Protein AF-A0A3C1P387-F1 (afdb_monomer)

Foldseek 3Di:
DAQQDPVRFFCQLVNVVVLCQQLVHDDDSVSGGDDPVSVVSVVVLVVCVVVVNQWDQHPNGIHGRDDDPPVDD

Mean predicted aligned error: 3.05 Å

Secondary structure (DSSP, 8-state):
--TT-TTT---HHHHHHHHHHHH-----TT--S--HHHHHHHHHHHHHHHTT--EEEETTEEEE-----TT--

Radius of gyration: 12.9 Å; Cα contacts (8 Å, |Δi|>4): 84; chains: 1; bounding box: 27×28×34 Å

Nearest PDB structures (foldseek):
  6jcx-assembly1_C  TM=9.182E-01  e=8.181E-07  Mycobacterium tuberculosis H37Rv
  7vpd-assembly1_C  TM=8.935E-01  e=2.287E-06  Streptomyces coelicolor A3(2)
  8syi-assembly1_C  TM=9.336E-01  e=1.714E-04  Synechococcus elongatus
  8gzh-assembly1_C  TM=9.549E-01  e=4.178E-04  Synechocystis sp. PCC 6803
  8urw-assembly1_C  TM=9.506E-01  e=3.643E-04  Synechococcus elongatus

pLDDT: mean 94.82, std 5.61, range [64.19, 98.5]

Solvent-accessible surface area (backbone atoms only — not comparable to full-atom values): 4380 Å² total; per-residue (Å²): 128,58,56,72,28,73,94,74,28,70,44,45,54,68,42,33,48,50,51,24,64,69,56,20,48,86,70,62,53,84,55,26,39,64,53,72,65,56,55,52,43,52,51,50,50,53,52,36,44,74,70,71,37,55,66,44,85,29,91,81,39,80,31,74,44,75,86,82,76,82,87,73,130

Sequence (73 aa):
NFYFNPKRYDLAKVGRYKVNKKLGLDLPLGQSVLTREDIVAAIEYLVRLHAGLETMEGPRGEVVVETDDIDHF

Structure (mmCIF, N/CA/C/O backbone):
data_AF-A0A3C1P387-F1
#
_entry.id   AF-A0A3C1P387-F1
#
loop_
_atom_site.group_PDB
_atom_site.id
_atom_site.type_symbol
_atom_site.label_atom_id
_atom_site.label_alt_id
_atom_site.label_comp_id
_atom_site.label_asym_id
_atom_site.label_entity_id
_atom_site.label_seq_id
_atom_site.pdbx_PDB_ins_code
_atom_site.Cartn_x
_atom_site.Cartn_y
_atom_site.Cartn_z
_atom_site.occupancy
_atom_site.B_iso_or_equiv
_atom_site.auth_seq_id
_atom_site.auth_comp_id
_atom_site.auth_asym_id
_atom_site.auth_atom_id
_atom_site.pdbx_PDB_model_num
ATOM 1 N N . ASN A 1 1 ? -1.624 -14.020 15.338 1.00 64.19 1 ASN A N 1
ATOM 2 C CA . ASN A 1 1 ? -2.282 -13.175 14.320 1.00 64.19 1 ASN A CA 1
ATOM 3 C C . ASN A 1 1 ? -2.013 -11.703 14.650 1.00 64.19 1 ASN A C 1
ATOM 5 O O . ASN A 1 1 ? -2.701 -11.154 15.503 1.00 64.19 1 ASN A O 1
ATOM 9 N N . PHE A 1 2 ? -0.938 -11.124 14.097 1.00 85.12 2 PHE A N 1
ATOM 10 C CA . PHE A 1 2 ? -0.442 -9.787 14.471 1.00 85.12 2 PHE A CA 1
ATOM 11 C C . PHE A 1 2 ? -0.963 -8.682 13.542 1.00 85.12 2 PHE A C 1
ATOM 13 O O . PHE A 1 2 ? -1.563 -7.730 14.022 1.00 85.12 2 PHE A O 1
ATOM 20 N N . TYR A 1 3 ? -0.805 -8.851 12.228 1.00 91.56 3 TYR A N 1
ATOM 21 C CA . TYR A 1 3 ? -1.090 -7.816 11.224 1.00 91.56 3 TYR A CA 1
ATOM 22 C C . TYR A 1 3 ? -2.579 -7.614 10.902 1.00 91.56 3 TYR A C 1
ATOM 24 O O . TYR A 1 3 ? -2.963 -6.561 10.407 1.00 91.56 3 TYR A O 1
ATOM 32 N N . PHE A 1 4 ? -3.423 -8.604 11.214 1.00 93.62 4 PHE A N 1
ATOM 33 C CA . PHE A 1 4 ? -4.874 -8.560 10.977 1.00 93.62 4 PHE A CA 1
ATOM 34 C C . PHE A 1 4 ? -5.673 -8.198 12.241 1.00 93.62 4 PHE A C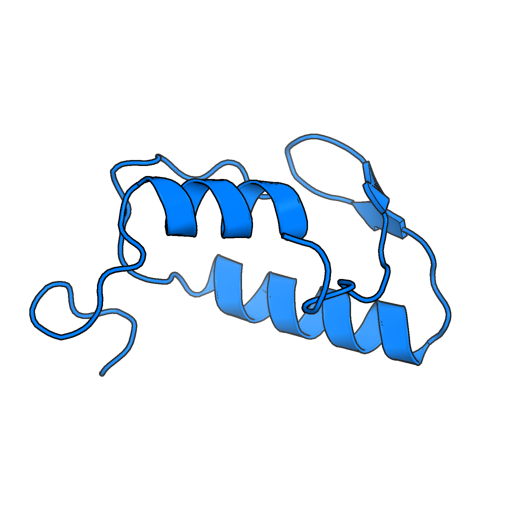 1
ATOM 36 O O . PHE A 1 4 ? -6.893 -8.337 12.267 1.00 93.62 4 PHE A O 1
ATOM 43 N N . ASN A 1 5 ? -4.991 -7.802 13.323 1.00 93.94 5 ASN A N 1
ATOM 44 C CA . ASN A 1 5 ? -5.622 -7.478 14.597 1.00 93.94 5 ASN A CA 1
ATOM 45 C C . ASN A 1 5 ? -5.587 -5.959 14.849 1.00 93.94 5 ASN A C 1
ATOM 47 O O . ASN A 1 5 ? -4.509 -5.434 15.134 1.00 93.94 5 ASN A O 1
ATOM 51 N N . PRO A 1 6 ? -6.743 -5.269 14.863 1.00 93.69 6 PRO A N 1
ATOM 52 C CA . PRO A 1 6 ? -6.795 -3.815 15.040 1.00 93.69 6 PRO A CA 1
ATOM 53 C C . PRO A 1 6 ? -6.326 -3.349 16.425 1.00 93.69 6 PRO A C 1
ATOM 55 O O . PRO A 1 6 ? -5.998 -2.186 16.606 1.00 93.69 6 PRO A O 1
ATOM 58 N N . LYS A 1 7 ? -6.243 -4.244 17.422 1.00 94.00 7 LYS A N 1
ATOM 59 C CA . LYS A 1 7 ? -5.674 -3.914 18.741 1.00 94.00 7 LYS A CA 1
ATOM 60 C C . LYS A 1 7 ? -4.142 -3.873 18.754 1.00 94.00 7 LYS A C 1
ATOM 62 O O . LYS A 1 7 ? -3.567 -3.495 19.768 1.00 94.00 7 LYS A O 1
ATOM 67 N N . ARG A 1 8 ? -3.476 -4.362 17.704 1.00 94.06 8 ARG A N 1
ATOM 68 C CA . ARG A 1 8 ? -2.010 -4.526 17.659 1.00 94.06 8 ARG A CA 1
ATOM 69 C C . ARG A 1 8 ? -1.359 -3.916 16.425 1.00 94.06 8 ARG A C 1
ATOM 71 O O . ARG A 1 8 ? -0.136 -3.840 16.385 1.00 94.06 8 ARG A O 1
ATOM 78 N N . TYR A 1 9 ? -2.149 -3.540 15.428 1.00 96.75 9 TYR A N 1
ATOM 79 C CA . TYR A 1 9 ? -1.649 -3.045 14.161 1.00 96.75 9 TYR A CA 1
ATOM 80 C C . TYR A 1 9 ? -2.626 -2.029 13.579 1.00 96.75 9 TYR A C 1
ATOM 82 O O . TYR A 1 9 ? -3.831 -2.279 13.556 1.00 96.75 9 TYR A O 1
ATOM 90 N N . ASP A 1 10 ? -2.096 -0.904 13.113 1.00 96.56 10 ASP A N 1
ATOM 91 C CA . ASP A 1 10 ? -2.862 0.166 12.490 1.00 96.56 10 ASP A CA 1
ATOM 92 C C . ASP A 1 10 ? -1.967 0.902 11.482 1.00 96.56 10 ASP A C 1
ATOM 94 O O . ASP A 1 10 ? -0.937 1.466 11.844 1.00 96.56 10 ASP A O 1
ATOM 98 N N . LEU A 1 11 ? -2.351 0.881 10.207 1.00 97.12 11 LEU A N 1
ATOM 99 C CA . LEU A 1 11 ? -1.730 1.657 9.133 1.00 97.12 11 LEU A CA 1
ATOM 100 C C . LEU A 1 11 ? -2.053 3.152 9.256 1.00 97.12 11 LEU A C 1
ATOM 102 O O . LEU A 1 11 ? -1.431 3.975 8.584 1.00 97.12 11 LEU A O 1
ATOM 106 N N . ALA A 1 12 ? -3.062 3.514 10.051 1.00 97.19 12 ALA A N 1
ATOM 107 C CA . ALA A 1 12 ? -3.764 4.785 9.977 1.00 97.19 12 ALA A CA 1
ATOM 108 C C . ALA A 1 12 ? -4.322 5.069 8.564 1.00 97.19 12 ALA A C 1
ATOM 110 O O . ALA A 1 12 ? -4.074 4.362 7.5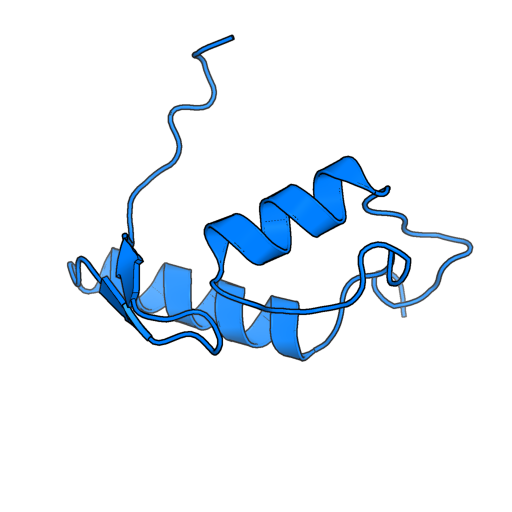82 1.00 97.19 12 ALA A O 1
ATOM 111 N N . LYS A 1 13 ? -5.093 6.154 8.431 1.00 97.44 13 LYS A N 1
ATOM 112 C CA . LYS A 1 13 ? -5.676 6.554 7.135 1.00 97.44 13 LYS A CA 1
ATOM 113 C C . LYS A 1 13 ? -4.602 6.829 6.078 1.00 97.44 13 LYS A C 1
ATOM 115 O O . LYS A 1 13 ? -4.758 6.435 4.925 1.00 97.44 13 LYS A O 1
ATOM 120 N N . VAL A 1 14 ? -3.508 7.485 6.477 1.00 97.31 14 VAL A N 1
ATOM 121 C CA . VAL A 1 14 ? -2.406 7.840 5.568 1.00 97.31 14 VAL A CA 1
ATOM 122 C C . VAL A 1 14 ? -1.643 6.596 5.114 1.00 97.31 14 VAL A C 1
ATOM 124 O O . VAL A 1 14 ? -1.334 6.490 3.930 1.00 97.31 14 VAL A O 1
ATOM 127 N N . GLY A 1 15 ? -1.374 5.633 6.003 1.00 97.62 15 GLY A N 1
ATOM 128 C CA . GLY A 1 15 ? -0.696 4.398 5.609 1.00 97.62 15 GLY A CA 1
ATOM 129 C C . GLY A 1 15 ? -1.558 3.543 4.688 1.00 97.62 15 GLY A C 1
ATOM 130 O O . GLY A 1 15 ? -1.064 3.108 3.654 1.00 97.62 15 GLY A O 1
ATOM 131 N N . ARG A 1 16 ? -2.862 3.390 4.970 1.00 98.06 16 ARG A N 1
ATOM 132 C CA . ARG A 1 16 ? -3.791 2.698 4.058 1.00 98.06 1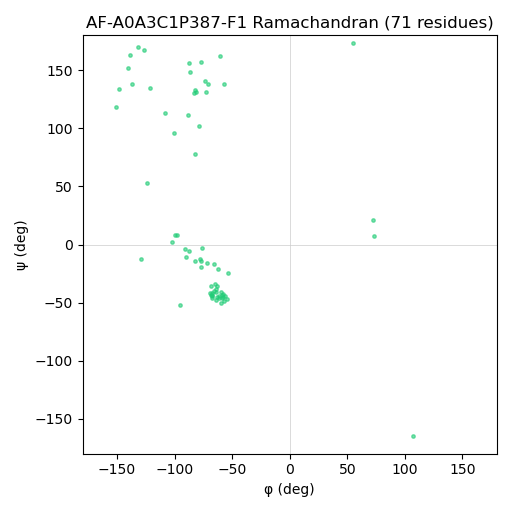6 ARG A CA 1
ATOM 133 C C . ARG A 1 16 ? -3.833 3.371 2.681 1.00 98.06 16 ARG A C 1
ATOM 135 O O . ARG A 1 16 ? -3.740 2.686 1.667 1.00 98.06 16 ARG A O 1
ATOM 142 N N . TYR A 1 17 ? -3.885 4.703 2.631 1.00 97.06 17 TYR A N 1
ATOM 143 C CA . TYR A 1 17 ? -3.804 5.446 1.370 1.00 97.06 17 TYR A CA 1
ATOM 144 C C . TYR A 1 17 ? -2.499 5.169 0.605 1.00 97.06 17 TYR A C 1
ATOM 146 O O . TYR A 1 17 ? -2.543 4.899 -0.596 1.00 97.06 17 TYR A O 1
ATOM 154 N N . LYS A 1 18 ? -1.346 5.195 1.290 1.00 96.81 18 LYS A N 1
ATOM 155 C CA . LYS A 1 18 ? -0.035 4.913 0.683 1.00 96.81 18 LYS A CA 1
ATOM 1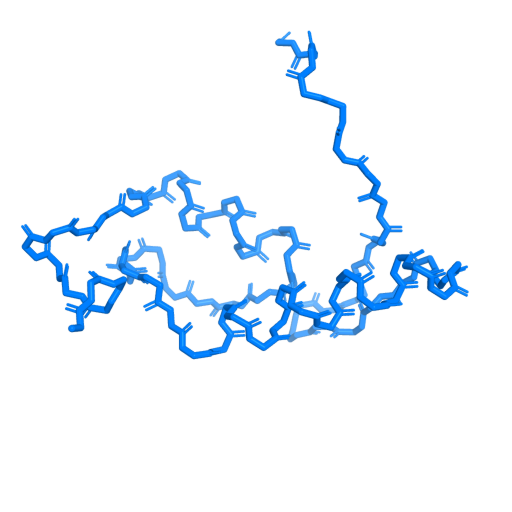56 C C . LYS A 1 18 ? 0.053 3.481 0.147 1.00 96.81 18 LYS A C 1
ATOM 158 O O . LYS A 1 18 ? 0.466 3.309 -0.994 1.00 96.81 18 LYS A O 1
ATOM 163 N N . VAL A 1 19 ? -0.396 2.485 0.916 1.00 97.38 19 VAL A N 1
ATOM 164 C CA . VAL A 1 19 ? -0.429 1.070 0.493 1.00 97.38 19 VAL A CA 1
ATOM 165 C C . VAL A 1 19 ? -1.300 0.899 -0.748 1.00 97.38 19 VAL A C 1
ATOM 167 O O . VAL A 1 19 ? -0.839 0.365 -1.752 1.00 97.38 19 VAL A O 1
ATOM 170 N N . ASN A 1 20 ? -2.523 1.434 -0.726 1.00 97.19 20 ASN A N 1
ATOM 171 C CA . ASN A 1 20 ? -3.419 1.370 -1.876 1.00 97.19 20 ASN A CA 1
ATOM 172 C C . ASN A 1 20 ? -2.802 2.017 -3.118 1.00 97.19 20 ASN A C 1
ATOM 174 O O . ASN A 1 20 ? -2.947 1.503 -4.224 1.00 97.19 20 ASN A O 1
ATOM 178 N N . LYS A 1 21 ? -2.151 3.177 -2.965 1.00 95.88 21 LYS A N 1
ATOM 179 C CA . LYS A 1 21 ? -1.522 3.882 -4.088 1.00 95.88 21 LYS A CA 1
ATOM 180 C C . LYS A 1 21 ? -0.329 3.100 -4.643 1.00 95.88 21 LYS A C 1
ATOM 182 O O . LYS A 1 21 ? -0.246 2.952 -5.854 1.00 95.88 21 LYS A O 1
ATOM 187 N N . LYS A 1 22 ? 0.551 2.589 -3.778 1.00 96.75 22 LYS A N 1
ATOM 188 C CA . LYS A 1 22 ? 1.768 1.870 -4.184 1.00 96.75 22 LYS A CA 1
ATOM 189 C C . LYS A 1 22 ? 1.473 0.516 -4.829 1.00 96.75 22 LYS A C 1
ATOM 191 O O . LYS A 1 22 ? 2.178 0.124 -5.744 1.00 96.75 22 LYS A O 1
ATOM 196 N N . LEU A 1 23 ? 0.437 -0.184 -4.362 1.00 97.31 23 LEU A N 1
ATOM 197 C CA . LEU A 1 23 ? 0.087 -1.531 -4.830 1.00 97.31 23 LEU A CA 1
ATOM 198 C C . LEU A 1 23 ? -1.094 -1.560 -5.814 1.00 97.31 23 LEU A C 1
ATOM 200 O O . LEU A 1 23 ? -1.538 -2.635 -6.196 1.00 97.31 23 LEU A O 1
ATOM 204 N N . GLY A 1 24 ? -1.654 -0.406 -6.193 1.00 96.31 24 GLY A N 1
ATOM 205 C CA . GLY A 1 24 ? -2.794 -0.337 -7.121 1.00 96.31 24 GLY A CA 1
ATOM 206 C C . GLY A 1 24 ? -4.144 -0.773 -6.558 1.00 96.31 24 GLY A C 1
ATOM 207 O O . GLY A 1 24 ? -5.115 -0.839 -7.308 1.00 96.31 24 GLY A O 1
ATOM 208 N N . LEU A 1 25 ? -4.234 -1.039 -5.254 1.00 96.69 25 LEU A N 1
ATOM 209 C CA . LEU A 1 25 ? -5.443 -1.535 -4.591 1.00 96.69 25 LEU A CA 1
ATOM 210 C C . LEU A 1 25 ? -6.479 -0.427 -4.363 1.00 96.69 25 LEU A C 1
ATOM 212 O O . LEU A 1 25 ? -6.129 0.752 -4.260 1.00 96.69 25 LEU A O 1
ATOM 216 N N . ASP A 1 26 ? -7.747 -0.816 -4.210 1.00 95.94 26 ASP A N 1
ATOM 217 C CA . ASP A 1 26 ? -8.873 0.090 -3.936 1.00 95.94 26 ASP A CA 1
ATOM 218 C C . ASP A 1 26 ? -9.647 -0.301 -2.666 1.00 95.94 26 ASP A C 1
ATOM 220 O O . ASP A 1 26 ? -10.859 -0.506 -2.663 1.00 95.94 26 ASP A O 1
ATOM 224 N N . LEU A 1 27 ? -8.921 -0.457 -1.556 1.00 96.31 27 LEU A N 1
ATOM 225 C CA . LEU A 1 27 ? -9.521 -0.804 -0.267 1.00 96.31 27 LEU A CA 1
ATOM 226 C C . LEU A 1 27 ? -9.997 0.441 0.506 1.00 96.31 27 LEU A C 1
ATOM 228 O O . LEU A 1 27 ? -9.350 1.491 0.446 1.00 96.31 27 LEU A O 1
ATOM 232 N N . PRO A 1 28 ? -11.067 0.356 1.317 1.00 97.12 28 PRO A N 1
ATOM 233 C CA . PRO A 1 28 ? -11.550 1.493 2.096 1.00 97.12 28 PRO A CA 1
ATOM 234 C C . PRO A 1 28 ? -10.482 2.083 3.029 1.00 97.12 28 PRO A C 1
ATOM 236 O O . PRO A 1 28 ? -9.812 1.358 3.763 1.00 97.12 28 PRO A O 1
ATOM 239 N N . LEU A 1 29 ? -10.388 3.416 3.113 1.00 95.94 29 LEU A N 1
ATOM 240 C CA . LEU A 1 29 ? -9.435 4.093 4.014 1.00 95.94 29 LEU A CA 1
ATOM 241 C C . LEU A 1 29 ? -9.676 3.804 5.507 1.00 95.94 29 LEU A C 1
ATOM 243 O O . LEU A 1 29 ? -8.777 3.991 6.324 1.00 95.94 29 LEU A O 1
ATOM 247 N N . GLY A 1 3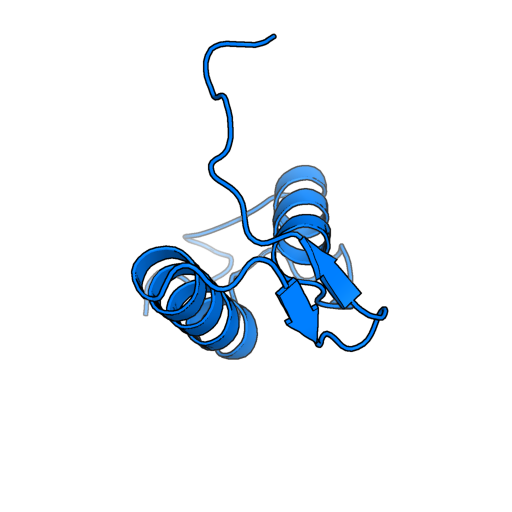0 ? -10.887 3.369 5.870 1.00 94.75 30 GLY A N 1
ATOM 248 C CA . GLY A 1 30 ? -11.218 2.916 7.224 1.00 94.75 30 GLY A CA 1
ATOM 249 C C . GLY A 1 30 ? -10.701 1.512 7.553 1.00 94.75 30 GLY A C 1
ATOM 250 O O . GLY A 1 30 ? -10.668 1.139 8.723 1.00 94.75 30 GLY A O 1
ATOM 251 N N . GLN A 1 31 ? -10.278 0.733 6.554 1.00 95.62 31 GLN A N 1
ATOM 252 C CA . GLN A 1 31 ? -9.711 -0.597 6.746 1.00 95.62 31 GLN A CA 1
ATOM 253 C C . GLN A 1 31 ? -8.232 -0.479 7.111 1.00 95.62 31 GLN A C 1
ATOM 255 O O . GLN A 1 31 ? -7.344 -0.641 6.280 1.00 95.62 31 GLN A O 1
ATOM 260 N N . SER A 1 32 ? -7.959 -0.137 8.364 1.00 93.31 32 SER A N 1
ATOM 261 C CA . SER A 1 32 ? -6.624 0.290 8.774 1.00 93.31 32 SER A CA 1
ATOM 262 C C . SER A 1 32 ? -5.682 -0.848 9.189 1.00 93.31 32 SER A C 1
ATOM 264 O O . SER A 1 32 ? -4.494 -0.624 9.373 1.00 93.31 32 SER A O 1
ATOM 266 N N . VAL A 1 33 ? -6.160 -2.090 9.261 1.00 97.25 33 VAL A N 1
ATOM 267 C CA . VAL A 1 33 ? -5.297 -3.282 9.364 1.00 97.25 33 VAL A CA 1
ATOM 268 C C . VAL A 1 33 ? -4.889 -3.771 7.980 1.00 97.25 33 VAL A C 1
ATOM 270 O O . VAL A 1 33 ? -5.617 -3.532 7.016 1.00 97.25 33 VAL A O 1
ATOM 273 N N . LEU A 1 34 ? -3.769 -4.496 7.879 1.00 97.62 34 LEU A N 1
ATOM 274 C CA . LEU A 1 34 ? -3.406 -5.194 6.643 1.00 97.62 34 LEU A CA 1
ATOM 275 C C . LEU A 1 34 ? -4.470 -6.235 6.266 1.00 97.62 34 LEU A C 1
ATOM 277 O O . LEU A 1 34 ? -5.278 -6.671 7.085 1.00 97.62 34 LEU A O 1
ATOM 281 N N . THR A 1 35 ? -4.446 -6.657 5.012 1.00 96.88 35 THR A N 1
ATOM 282 C CA . THR A 1 35 ? -5.296 -7.699 4.440 1.00 96.88 35 THR A CA 1
ATOM 283 C C . THR A 1 35 ? -4.432 -8.754 3.767 1.00 96.88 35 THR A C 1
ATOM 285 O O . THR A 1 35 ? -3.239 -8.560 3.553 1.00 96.88 35 THR A O 1
ATOM 288 N N . ARG A 1 36 ? -5.018 -9.904 3.427 1.00 96.19 36 ARG A N 1
ATOM 289 C CA . ARG A 1 36 ? -4.298 -10.905 2.625 1.00 96.19 36 ARG A CA 1
ATOM 290 C C . ARG A 1 36 ? -3.977 -10.378 1.226 1.00 96.19 36 ARG A C 1
ATOM 292 O O . ARG A 1 36 ? -2.921 -10.706 0.706 1.00 96.19 36 ARG A O 1
ATOM 299 N N . GLU A 1 37 ? -4.862 -9.557 0.671 1.00 95.88 37 GLU A N 1
ATOM 300 C CA . GLU A 1 37 ? -4.685 -8.901 -0.624 1.00 95.88 37 GLU A CA 1
ATOM 301 C C . GLU A 1 37 ? -3.460 -7.982 -0.622 1.00 95.88 37 GLU A C 1
ATOM 303 O O . GLU A 1 37 ? -2.625 -8.102 -1.510 1.00 95.88 37 GLU A O 1
ATOM 308 N N . ASP A 1 38 ? -3.272 -7.185 0.440 1.00 97.50 38 ASP A N 1
ATOM 309 C CA . ASP A 1 38 ? -2.072 -6.351 0.606 1.00 97.50 38 ASP A CA 1
ATOM 310 C C . ASP A 1 38 ? -0.785 -7.184 0.546 1.00 97.50 38 ASP A C 1
ATOM 312 O O . ASP A 1 38 ? 0.184 -6.801 -0.103 1.00 97.50 38 ASP A O 1
ATOM 316 N N . ILE A 1 39 ? -0.769 -8.335 1.227 1.00 97.56 39 ILE A N 1
ATOM 317 C CA . ILE A 1 39 ? 0.414 -9.202 1.288 1.00 97.56 39 ILE A CA 1
ATOM 318 C C . ILE A 1 39 ? 0.702 -9.836 -0.073 1.00 97.56 39 ILE A C 1
ATOM 320 O O . ILE A 1 39 ? 1.856 -9.874 -0.490 1.00 97.56 39 ILE A O 1
ATOM 324 N N . VAL A 1 40 ? -0.328 -10.327 -0.766 1.00 97.44 40 VAL A N 1
ATOM 325 C CA . VAL A 1 40 ? -0.165 -10.930 -2.096 1.00 97.44 40 VAL A CA 1
ATOM 326 C C . VAL A 1 40 ? 0.331 -9.887 -3.095 1.00 97.44 40 VAL A C 1
ATOM 328 O O . VAL A 1 40 ? 1.331 -10.138 -3.763 1.00 97.44 40 VAL A O 1
ATOM 331 N N . ALA A 1 41 ? -0.288 -8.705 -3.129 1.00 97.69 41 ALA A N 1
ATOM 332 C CA . ALA A 1 41 ? 0.111 -7.625 -4.027 1.00 97.69 41 ALA A CA 1
ATOM 333 C C . ALA A 1 41 ? 1.530 -7.115 -3.728 1.00 97.69 41 ALA A C 1
ATOM 335 O O . ALA A 1 41 ? 2.296 -6.852 -4.648 1.00 97.69 41 ALA A O 1
ATOM 336 N N . ALA A 1 42 ? 1.929 -7.029 -2.453 1.00 98.12 42 ALA A N 1
ATOM 337 C CA . ALA A 1 42 ? 3.290 -6.636 -2.087 1.00 98.12 42 ALA A CA 1
ATOM 338 C C . ALA A 1 42 ? 4.342 -7.662 -2.541 1.00 98.12 42 ALA A C 1
ATOM 340 O O . ALA A 1 42 ? 5.415 -7.283 -3.012 1.00 98.12 42 ALA A O 1
ATOM 341 N N . ILE A 1 43 ? 4.045 -8.961 -2.415 1.00 98.25 43 ILE A N 1
ATOM 342 C CA . ILE A 1 43 ? 4.937 -10.025 -2.893 1.00 98.25 43 ILE A CA 1
ATOM 343 C C . ILE A 1 43 ? 5.017 -10.001 -4.422 1.00 98.25 43 ILE A C 1
ATOM 345 O O . ILE A 1 43 ? 6.117 -10.080 -4.963 1.00 98.25 43 ILE A O 1
ATOM 349 N N . GLU A 1 44 ? 3.887 -9.858 -5.118 1.00 97.81 44 GLU A N 1
ATOM 350 C CA . GLU A 1 44 ? 3.868 -9.718 -6.577 1.00 97.81 44 GLU A CA 1
ATOM 351 C C . GLU A 1 44 ? 4.706 -8.520 -7.032 1.00 97.81 44 GLU A C 1
ATOM 353 O O . GLU A 1 44 ? 5.571 -8.677 -7.894 1.00 97.81 44 GLU A O 1
ATOM 358 N N . TYR A 1 45 ? 4.511 -7.357 -6.407 1.00 98.31 45 TYR A N 1
ATOM 359 C CA . TYR A 1 45 ? 5.276 -6.146 -6.691 1.00 98.31 45 TYR A CA 1
ATOM 360 C C . TYR A 1 45 ? 6.785 -6.395 -6.556 1.00 98.31 45 TYR A C 1
ATOM 362 O O . TYR A 1 45 ? 7.555 -6.053 -7.452 1.00 98.31 45 TYR A O 1
ATOM 370 N N . LEU A 1 46 ? 7.218 -7.043 -5.467 1.00 98.44 46 LEU A N 1
ATOM 371 C CA . LEU A 1 46 ? 8.629 -7.361 -5.236 1.00 98.44 46 LEU A CA 1
ATOM 372 C C . LEU A 1 46 ? 9.192 -8.330 -6.288 1.00 98.44 46 LEU A C 1
ATOM 374 O O . LEU A 1 46 ? 10.318 -8.150 -6.750 1.00 98.44 46 LEU A O 1
ATOM 378 N N . VAL A 1 47 ? 8.424 -9.352 -6.676 1.00 98.50 47 VAL A N 1
ATOM 379 C CA . VAL A 1 47 ? 8.839 -10.329 -7.695 1.00 98.50 47 VAL A CA 1
ATOM 380 C C . VAL A 1 47 ? 8.936 -9.677 -9.075 1.00 98.50 47 VAL A C 1
ATOM 382 O O . VAL A 1 47 ? 9.908 -9.921 -9.787 1.00 98.50 47 VAL A O 1
ATOM 385 N N . ARG A 1 48 ? 7.980 -8.815 -9.442 1.00 98.31 48 ARG A N 1
ATOM 386 C CA . ARG A 1 48 ? 8.022 -8.039 -10.692 1.00 98.31 48 ARG A CA 1
ATOM 387 C C . ARG A 1 48 ? 9.231 -7.110 -10.731 1.00 98.31 48 ARG A C 1
ATOM 389 O O . ARG A 1 48 ? 9.968 -7.137 -11.714 1.00 98.31 48 ARG A O 1
ATOM 396 N N . LEU A 1 49 ? 9.485 -6.386 -9.638 1.00 98.25 49 LEU A N 1
ATOM 397 C CA . LEU A 1 49 ? 10.661 -5.527 -9.498 1.00 98.25 49 LEU A CA 1
ATOM 398 C C . LEU A 1 49 ? 11.955 -6.331 -9.680 1.00 98.25 49 LEU A C 1
ATOM 400 O O . LEU A 1 49 ? 12.843 -5.923 -10.422 1.00 98.25 49 LEU A O 1
ATOM 404 N N . HIS A 1 50 ? 12.049 -7.504 -9.047 1.00 98.12 50 HIS A N 1
ATOM 405 C CA . HIS A 1 50 ? 13.206 -8.387 -9.191 1.00 98.12 50 HIS A CA 1
ATOM 406 C C . HIS A 1 50 ? 13.387 -8.907 -10.626 1.00 98.12 50 HIS A C 1
ATOM 408 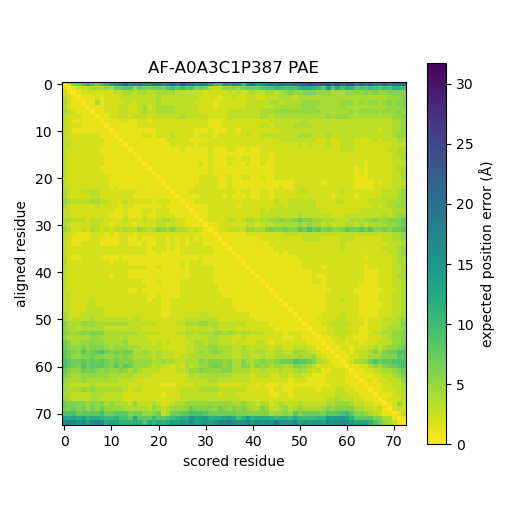O O . HIS A 1 50 ? 14.515 -9.047 -11.092 1.00 98.12 50 HIS A O 1
ATOM 414 N N . ALA A 1 51 ? 12.287 -9.169 -11.334 1.00 98.19 51 ALA A N 1
ATOM 415 C CA . ALA A 1 51 ? 12.293 -9.593 -12.730 1.00 98.19 51 ALA A CA 1
ATOM 416 C C . ALA A 1 51 ? 12.566 -8.446 -13.727 1.00 98.19 51 ALA A C 1
ATOM 418 O O . ALA A 1 51 ? 12.636 -8.705 -14.927 1.00 98.19 51 ALA A O 1
ATOM 419 N N . GLY A 1 52 ? 12.709 -7.199 -13.258 1.00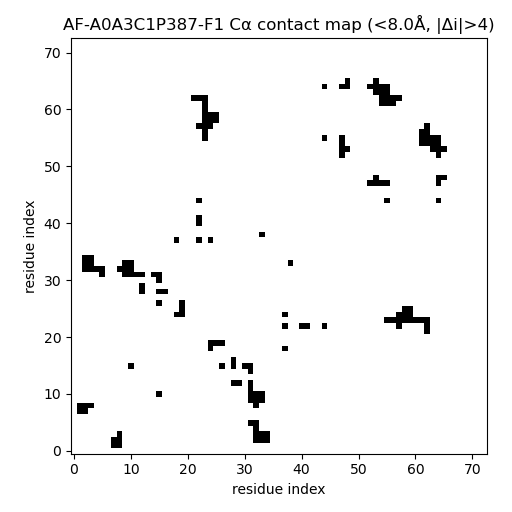 97.75 52 GLY A N 1
ATOM 420 C CA . GLY A 1 52 ? 12.897 -6.023 -14.112 1.00 97.75 52 GLY A CA 1
ATOM 421 C C . GLY A 1 52 ? 11.637 -5.606 -14.877 1.00 97.75 52 GLY A C 1
ATOM 422 O O . GLY A 1 52 ? 11.740 -4.943 -15.904 1.00 97.75 52 GLY A O 1
ATOM 423 N N . LEU A 1 53 ? 10.454 -6.020 -14.414 1.00 97.88 53 LEU A N 1
ATOM 424 C CA . LEU A 1 53 ? 9.182 -5.570 -14.971 1.00 97.88 53 LEU A CA 1
ATOM 425 C C . LEU A 1 53 ? 8.825 -4.207 -14.380 1.00 97.88 53 LEU A C 1
ATOM 427 O O . LEU A 1 53 ? 8.846 -4.032 -13.165 1.00 97.88 53 LEU A O 1
ATOM 431 N N . GLU A 1 54 ? 8.456 -3.268 -15.245 1.00 96.50 54 GLU A N 1
ATOM 432 C CA . GLU A 1 54 ? 8.227 -1.869 -14.867 1.00 96.50 54 GLU A CA 1
ATOM 433 C C . GLU A 1 54 ? 6.780 -1.583 -14.452 1.00 96.50 54 GLU A C 1
ATOM 435 O O . GLU A 1 54 ? 6.489 -0.502 -13.947 1.00 96.50 54 GLU A O 1
ATOM 440 N N . THR A 1 55 ? 5.854 -2.522 -14.672 1.00 96.69 55 THR A N 1
ATOM 441 C CA . THR A 1 55 ? 4.420 -2.276 -14.491 1.00 96.69 55 THR A CA 1
ATOM 442 C C . THR A 1 55 ? 3.692 -3.464 -13.861 1.00 96.69 55 THR A C 1
ATOM 444 O O . THR A 1 55 ? 4.087 -4.631 -13.989 1.00 96.69 55 THR A O 1
ATOM 447 N N . MET A 1 56 ? 2.611 -3.162 -13.144 1.00 95.31 56 MET A N 1
ATOM 448 C CA . MET A 1 56 ? 1.686 -4.119 -12.540 1.00 95.31 56 MET A CA 1
ATOM 449 C C . MET A 1 56 ? 0.245 -3.661 -12.751 1.00 95.31 56 MET A C 1
ATOM 451 O O . MET A 1 56 ? -0.059 -2.480 -12.609 1.00 95.31 56 MET A O 1
ATOM 455 N N . GLU A 1 57 ? -0.650 -4.590 -13.078 1.00 93.81 57 GLU A N 1
ATOM 456 C CA . GLU A 1 57 ? -2.078 -4.293 -13.188 1.00 93.81 57 GLU A CA 1
ATOM 457 C C . GLU A 1 57 ? -2.730 -4.317 -11.804 1.00 93.81 57 GLU A C 1
ATOM 459 O O . GLU A 1 57 ? -2.533 -5.252 -11.030 1.00 93.81 57 GLU A O 1
ATOM 464 N N . GLY A 1 58 ? -3.533 -3.300 -11.499 1.00 90.62 58 GLY A N 1
ATOM 465 C CA . GLY A 1 58 ? -4.370 -3.263 -10.307 1.00 90.62 58 GLY A CA 1
ATOM 466 C C . GLY A 1 58 ? -5.812 -2.860 -10.631 1.00 90.62 58 GLY A C 1
ATOM 467 O O . GLY A 1 58 ? -6.101 -2.386 -11.731 1.00 90.62 58 GLY A O 1
ATOM 468 N N . PRO A 1 59 ? -6.739 -2.978 -9.663 1.00 89.56 59 PRO A N 1
ATOM 469 C CA . PRO A 1 59 ? -8.135 -2.558 -9.825 1.00 89.56 59 PRO A CA 1
ATOM 470 C C . PRO A 1 59 ? -8.324 -1.104 -10.287 1.00 89.56 59 PRO A C 1
ATOM 472 O O . PRO A 1 59 ? -9.353 -0.774 -10.872 1.00 89.56 59 PRO A O 1
ATOM 475 N N . ARG A 1 60 ? -7.342 -0.228 -10.026 1.00 84.88 60 ARG A N 1
ATOM 476 C CA . ARG A 1 60 ? -7.357 1.192 -10.425 1.00 84.88 60 ARG A CA 1
ATOM 477 C C . ARG A 1 60 ? -6.587 1.491 -11.714 1.00 84.88 60 ARG A C 1
ATOM 479 O O . ARG A 1 60 ? -6.420 2.660 -12.053 1.00 84.88 60 ARG A O 1
ATOM 486 N N . GLY A 1 61 ? -6.145 0.457 -12.423 1.00 90.88 61 GLY A N 1
ATOM 487 C CA . GLY A 1 61 ? -5.324 0.560 -13.623 1.00 90.88 61 GLY A CA 1
ATOM 488 C C . GLY A 1 61 ? -3.876 0.143 -13.385 1.00 90.88 61 GLY A C 1
ATOM 489 O O . GLY A 1 61 ? -3.545 -0.507 -12.392 1.00 90.88 61 GLY A O 1
ATOM 490 N N . GLU A 1 62 ? -3.025 0.502 -14.336 1.00 94.19 62 GLU A N 1
ATOM 491 C CA . GLU A 1 62 ? -1.601 0.183 -14.324 1.00 94.19 62 GLU A CA 1
ATOM 492 C C . GLU A 1 62 ? -0.847 0.989 -13.256 1.00 94.19 62 GLU A C 1
ATOM 494 O O . GLU A 1 62 ? -1.083 2.185 -13.064 1.00 94.19 62 GLU A O 1
ATOM 499 N N . VAL A 1 63 ? 0.067 0.321 -12.557 1.00 95.56 63 VAL A N 1
ATOM 500 C CA . VAL A 1 63 ? 0.934 0.892 -11.527 1.00 95.56 63 VAL A CA 1
ATOM 501 C C . VAL A 1 63 ? 2.385 0.672 -11.911 1.00 95.56 63 VAL A C 1
ATOM 503 O O . VAL A 1 63 ? 2.768 -0.434 -12.288 1.00 95.56 63 VAL A O 1
ATOM 506 N N . VAL A 1 64 ? 3.192 1.720 -11.763 1.00 96.81 64 VAL A N 1
ATOM 507 C CA . VAL A 1 64 ? 4.639 1.664 -11.985 1.00 96.81 64 VAL A CA 1
ATOM 508 C C . VAL A 1 64 ? 5.315 0.892 -10.853 1.00 96.81 64 VAL A C 1
ATOM 510 O O . VAL A 1 64 ? 5.072 1.146 -9.671 1.00 96.81 64 VAL A O 1
ATOM 513 N N . VAL A 1 65 ? 6.173 -0.050 -11.231 1.00 97.88 65 VAL A N 1
ATOM 514 C CA . VA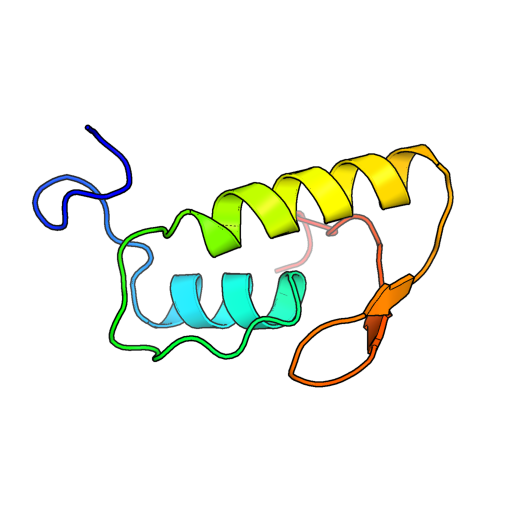L A 1 65 ? 6.968 -0.892 -10.341 1.00 97.88 65 VAL A CA 1
ATOM 515 C C . VAL A 1 65 ? 8.387 -0.336 -10.270 1.00 97.88 65 VAL A C 1
ATOM 517 O O . VAL A 1 65 ? 9.242 -0.616 -11.100 1.00 97.88 65 VAL A O 1
ATOM 520 N N . GLU A 1 66 ? 8.629 0.465 -9.241 1.00 96.88 66 GLU A N 1
ATOM 521 C CA . GLU A 1 66 ? 9.906 1.121 -8.962 1.00 96.88 66 GLU A CA 1
ATOM 522 C C . GLU A 1 66 ? 10.260 1.100 -7.466 1.00 96.88 66 GLU A C 1
ATOM 524 O O . GLU A 1 66 ? 9.402 0.874 -6.595 1.00 96.88 66 GLU A O 1
ATOM 529 N N . THR A 1 67 ? 11.533 1.348 -7.162 1.00 96.44 67 THR A N 1
ATOM 530 C CA . THR A 1 67 ? 12.032 1.557 -5.797 1.00 96.44 67 THR A CA 1
ATOM 531 C C . THR A 1 67 ? 11.607 2.922 -5.265 1.00 96.44 67 THR A C 1
ATOM 533 O O . THR A 1 67 ? 11.656 3.905 -5.997 1.00 96.44 67 THR A O 1
ATOM 536 N N . ASP A 1 68 ? 11.238 3.001 -3.987 1.00 94.25 68 ASP A N 1
ATOM 537 C CA . ASP A 1 68 ? 10.950 4.282 -3.337 1.00 94.25 68 ASP A CA 1
ATOM 538 C C . ASP A 1 68 ? 12.249 4.954 -2.862 1.00 94.25 68 ASP A C 1
ATOM 540 O O . ASP A 1 68 ? 13.051 4.326 -2.167 1.00 94.25 68 ASP A O 1
ATOM 544 N N . ASP A 1 69 ? 12.437 6.233 -3.194 1.00 94.31 69 ASP A N 1
ATOM 545 C CA . ASP A 1 69 ? 13.478 7.074 -2.594 1.00 94.31 69 ASP A CA 1
ATOM 546 C C . ASP A 1 69 ? 13.008 7.548 -1.211 1.00 94.31 69 ASP A C 1
ATOM 548 O O . ASP A 1 69 ? 12.142 8.416 -1.086 1.00 94.31 69 ASP A O 1
ATOM 552 N N . ILE A 1 70 ? 13.524 6.908 -0.160 1.00 92.00 70 ILE A N 1
ATOM 553 C CA . ILE A 1 70 ? 13.070 7.116 1.221 1.00 92.00 70 ILE A CA 1
ATOM 554 C C . ILE A 1 70 ? 13.698 8.345 1.888 1.00 92.00 70 ILE A C 1
ATOM 556 O O . ILE A 1 70 ? 13.206 8.790 2.925 1.00 92.00 70 ILE A O 1
ATOM 560 N N . ASP A 1 71 ? 14.753 8.901 1.293 1.00 91.31 71 ASP A N 1
ATOM 561 C CA . ASP A 1 71 ? 15.505 10.016 1.870 1.00 91.31 71 ASP A CA 1
ATOM 562 C C . ASP A 1 71 ? 14.966 11.387 1.414 1.00 91.31 71 ASP A C 1
ATOM 564 O O . ASP A 1 71 ? 15.409 12.431 1.900 1.00 91.31 71 ASP A O 1
ATOM 568 N N . HIS A 1 72 ? 13.971 11.401 0.519 1.00 83.94 72 HIS A N 1
ATOM 569 C CA . 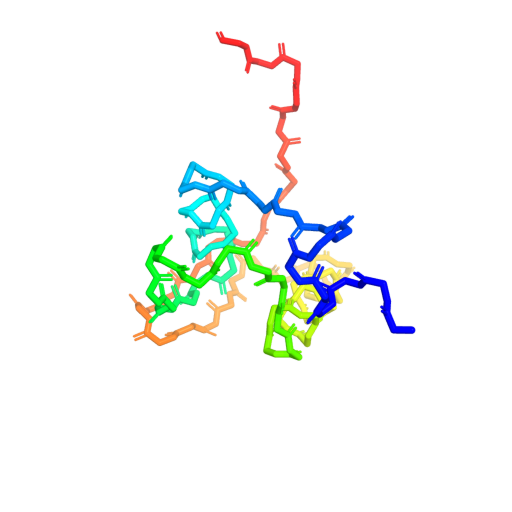HIS A 1 72 ? 13.309 12.610 0.036 1.00 83.94 72 HIS A CA 1
ATOM 570 C C . HIS A 1 72 ? 12.115 12.993 0.933 1.00 83.94 72 HIS A C 1
ATOM 572 O O . HIS A 1 72 ? 11.094 12.298 0.953 1.00 83.94 72 HIS A O 1
ATOM 578 N N . PHE A 1 73 ? 12.238 14.107 1.665 1.00 69.62 73 PHE A N 1
ATOM 579 C CA . PHE A 1 73 ? 11.205 14.652 2.563 1.00 69.62 73 PHE A CA 1
ATOM 580 C C . PHE A 1 73 ? 10.422 15.815 1.953 1.00 69.62 73 PHE A C 1
ATOM 582 O O . PHE A 1 73 ? 11.054 16.683 1.311 1.00 69.62 73 PHE A O 1
#